Protein AF-A0A6B9VC03-F1 (afdb_monomer_lite)

Sequence (126 aa):
MKLYSSLSNADDWATRGGLVKIDWSQAPFTASFKNLKANGCVWSNGVSSCNLSSSNSSDNNNSWLSQQLDSNGQRKLKWLQKNYMIYNYCSDINRFPRASLLNARSEPPDFKFRVPQFILQFKLFV

Organism: Arachis hypogaea (NCBI:txid3818)

Radius of gyration: 19.34 Å; chains: 1; bounding box: 60×30×42 Å

pLDDT: mean 72.25, std 18.16, range [32.94, 94.75]

Foldseek 3Di:
DDWDWDWDFDLCQQPPGNPDHDDCVPDDDDDDDDDDDDDDWDDDPNDTPDDPPCPPDPPCPPVVVVDDQDPVSVVVVVVCCVPPQPDFPLPPCVVPVPSPPVVSVPDDGPRSDPDPRIDGDTDDDD

Structure (mmCIF, N/CA/C/O backbone):
data_AF-A0A6B9VC03-F1
#
_entry.id   AF-A0A6B9VC03-F1
#
loop_
_atom_site.group_PDB
_atom_site.id
_atom_site.type_symbol
_atom_site.label_atom_id
_atom_site.label_alt_id
_atom_site.label_comp_id
_atom_site.label_asym_id
_atom_site.label_entity_id
_atom_site.label_seq_id
_atom_site.pdbx_PDB_ins_code
_atom_site.Cartn_x
_atom_site.Cartn_y
_atom_site.Cartn_z
_atom_site.occupancy
_atom_site.B_iso_or_equiv
_atom_site.auth_seq_id
_atom_site.auth_comp_id
_atom_site.auth_asym_id
_atom_site.auth_atom_id
_atom_site.pdbx_PDB_model_num
ATOM 1 N N . MET A 1 1 ? 9.110 -10.111 -11.555 1.00 75.25 1 MET A N 1
ATOM 2 C CA . MET A 1 1 ? 8.102 -9.214 -10.948 1.00 75.25 1 MET A CA 1
ATOM 3 C C . MET A 1 1 ? 7.271 -8.492 -11.998 1.00 75.25 1 MET A C 1
ATOM 5 O O . MET A 1 1 ? 7.806 -8.072 -13.020 1.00 75.25 1 MET A O 1
ATOM 9 N N . LYS A 1 2 ? 5.970 -8.344 -11.738 1.00 78.12 2 LYS A N 1
ATOM 10 C CA . LYS A 1 2 ? 5.030 -7.536 -12.532 1.00 78.12 2 LYS A CA 1
ATOM 11 C C . LYS A 1 2 ? 4.229 -6.638 -11.584 1.00 78.12 2 LYS A C 1
ATOM 13 O O . LYS A 1 2 ? 3.978 -7.026 -10.444 1.00 78.12 2 LYS A O 1
ATOM 18 N N . LEU A 1 3 ? 3.847 -5.452 -12.054 1.00 80.56 3 LEU A N 1
ATOM 19 C CA . LEU A 1 3 ? 2.986 -4.528 -11.314 1.00 80.56 3 LEU A CA 1
ATOM 20 C C . LEU A 1 3 ? 1.519 -4.856 -11.606 1.00 80.56 3 LEU A C 1
ATOM 22 O O . LEU A 1 3 ? 1.127 -4.908 -12.771 1.00 80.56 3 LEU A O 1
ATOM 26 N N . TYR A 1 4 ? 0.717 -5.032 -10.558 1.00 79.88 4 TYR A N 1
ATOM 27 C CA . TYR A 1 4 ? -0.724 -5.251 -10.667 1.00 79.88 4 TYR A CA 1
ATOM 28 C C . TYR A 1 4 ? -1.492 -4.230 -9.833 1.00 79.88 4 TYR A C 1
ATOM 30 O O . TYR A 1 4 ? -1.034 -3.793 -8.776 1.00 79.88 4 TYR A O 1
ATOM 38 N N . SER A 1 5 ? -2.686 -3.885 -10.305 1.00 80.56 5 SER A N 1
ATOM 39 C CA . SER A 1 5 ? -3.652 -3.094 -9.555 1.00 80.56 5 SER A CA 1
ATOM 40 C C . SER A 1 5 ? -5.045 -3.669 -9.769 1.00 80.56 5 SER A C 1
ATOM 42 O O . SER A 1 5 ? -5.419 -3.983 -10.898 1.00 80.56 5 SER A O 1
ATOM 44 N N . SER A 1 6 ? -5.793 -3.843 -8.683 1.00 81.06 6 SER A N 1
ATOM 45 C CA . SER A 1 6 ? -7.137 -4.416 -8.706 1.00 81.06 6 SER A CA 1
ATOM 46 C C . SER A 1 6 ? -8.019 -3.756 -7.653 1.00 81.06 6 SER A C 1
ATOM 48 O O . SER A 1 6 ? -7.568 -3.520 -6.530 1.00 81.06 6 SER A O 1
ATOM 50 N N . LEU A 1 7 ? -9.284 -3.522 -8.000 1.00 83.50 7 LEU A N 1
ATOM 51 C CA . LEU A 1 7 ? -10.345 -3.190 -7.056 1.00 83.50 7 LEU A CA 1
ATOM 52 C C . LEU A 1 7 ? -11.229 -4.428 -6.891 1.00 83.50 7 LEU A C 1
ATOM 54 O O . LEU A 1 7 ? -11.857 -4.862 -7.855 1.00 83.50 7 LEU A O 1
ATOM 58 N N . SER A 1 8 ? -11.258 -4.991 -5.685 1.00 82.31 8 SER A N 1
ATOM 59 C CA . SER A 1 8 ? -11.970 -6.241 -5.399 1.00 82.31 8 SER A CA 1
ATOM 60 C C . SER A 1 8 ? -12.652 -6.187 -4.034 1.00 82.31 8 SER A C 1
ATOM 62 O O . SER A 1 8 ? -12.188 -5.482 -3.134 1.00 82.31 8 SER A O 1
ATOM 64 N N . ASN A 1 9 ? -13.728 -6.963 -3.868 1.00 82.12 9 ASN A N 1
ATOM 65 C CA . ASN A 1 9 ? -14.352 -7.171 -2.564 1.00 82.12 9 ASN A CA 1
ATOM 66 C C . ASN A 1 9 ? -13.423 -7.998 -1.651 1.00 82.12 9 ASN A C 1
ATOM 68 O O . ASN A 1 9 ? -12.825 -8.982 -2.086 1.00 82.12 9 ASN A O 1
ATOM 72 N N . ALA A 1 10 ? -13.312 -7.591 -0.388 1.00 84.19 10 ALA A N 1
ATOM 73 C CA . ALA A 1 10 ? -12.505 -8.232 0.647 1.00 84.19 10 ALA A CA 1
ATOM 74 C C . ALA A 1 10 ? -13.215 -8.198 2.017 1.00 84.19 10 ALA A C 1
ATOM 76 O O . ALA A 1 10 ? -12.591 -8.005 3.064 1.00 84.19 10 ALA A O 1
ATOM 77 N N . ASP A 1 11 ? -14.532 -8.382 1.998 1.00 84.00 11 ASP A N 1
ATOM 78 C CA . ASP A 1 11 ? -15.444 -8.344 3.143 1.00 84.00 11 ASP A CA 1
ATOM 79 C C . ASP A 1 11 ? -15.018 -9.150 4.370 1.00 84.00 11 ASP A C 1
ATOM 81 O O . ASP A 1 11 ? -15.415 -8.825 5.486 1.00 84.00 11 ASP A O 1
ATOM 85 N N . ASP A 1 12 ? -14.245 -10.218 4.205 1.00 84.38 12 ASP A N 1
ATOM 86 C CA . ASP A 1 12 ? -13.855 -11.081 5.323 1.00 84.38 12 ASP A CA 1
ATOM 87 C C . ASP A 1 12 ? -12.747 -10.482 6.193 1.00 84.38 12 ASP A C 1
ATOM 89 O O . ASP A 1 12 ? -12.509 -10.962 7.296 1.00 84.38 12 ASP A O 1
ATOM 93 N N . TRP A 1 13 ? -12.068 -9.423 5.736 1.00 82.88 13 TRP A N 1
ATOM 94 C CA . TRP A 1 13 ? -10.895 -8.894 6.445 1.00 82.88 13 TRP A CA 1
ATOM 95 C C . TRP A 1 13 ? -10.580 -7.406 6.207 1.00 82.88 13 TRP A C 1
ATOM 97 O O . TRP A 1 13 ? -9.704 -6.842 6.879 1.00 82.88 13 TRP A O 1
ATOM 107 N N . ALA A 1 14 ? -11.247 -6.741 5.260 1.00 78.31 14 ALA A N 1
ATOM 108 C CA . ALA A 1 14 ? -10.943 -5.365 4.872 1.00 78.31 14 ALA A CA 1
ATOM 109 C C . ALA A 1 14 ? -11.267 -4.346 5.962 1.00 78.31 14 ALA A C 1
ATOM 111 O O . ALA A 1 14 ? -10.374 -3.647 6.451 1.00 78.31 14 ALA A O 1
ATOM 112 N N . THR A 1 15 ? -12.534 -4.293 6.368 1.00 81.06 15 THR A N 1
ATOM 113 C CA . THR A 1 15 ? -13.054 -3.241 7.240 1.00 81.06 15 THR A CA 1
ATOM 114 C C . THR A 1 15 ? -13.311 -3.809 8.628 1.00 81.06 15 THR A C 1
ATOM 116 O O . THR A 1 15 ? -14.061 -4.769 8.789 1.00 81.06 15 THR A O 1
ATOM 119 N N . ARG A 1 16 ? -12.655 -3.238 9.649 1.00 82.38 16 ARG A N 1
ATOM 120 C CA . ARG A 1 16 ? -12.726 -3.705 11.052 1.00 82.38 16 ARG A CA 1
ATOM 121 C C . ARG A 1 16 ? -12.500 -5.221 11.202 1.00 82.38 16 ARG A C 1
ATOM 123 O O . ARG A 1 16 ? -13.196 -5.872 11.969 1.00 82.38 16 ARG A O 1
ATOM 130 N N . GLY A 1 17 ? -11.553 -5.781 10.445 1.00 82.06 17 GLY A N 1
ATOM 131 C CA . GLY A 1 17 ? -11.260 -7.218 10.478 1.00 82.06 17 GLY A CA 1
ATOM 132 C C . GLY A 1 17 ? -12.380 -8.103 9.919 1.00 82.06 17 GLY A C 1
ATOM 133 O O . GLY A 1 17 ? -12.466 -9.257 10.305 1.00 82.06 17 GLY A O 1
ATOM 134 N N . GLY A 1 18 ? -13.239 -7.558 9.051 1.00 83.88 18 GLY A N 1
ATOM 135 C CA . GLY A 1 18 ? -14.343 -8.279 8.410 1.00 83.88 18 GLY A CA 1
ATOM 136 C C . GLY A 1 18 ? -15.710 -8.103 9.075 1.00 83.88 18 GLY A C 1
ATOM 137 O O . GLY A 1 18 ? -16.702 -8.659 8.607 1.00 83.88 18 GLY A O 1
ATOM 138 N N . LEU A 1 19 ? -15.777 -7.311 10.151 1.00 85.56 19 LEU A N 1
ATOM 139 C CA . LEU A 1 19 ? -17.021 -7.024 10.877 1.00 85.56 19 LEU A CA 1
ATOM 140 C C . LEU A 1 19 ? -17.971 -6.093 10.116 1.00 85.56 19 LEU A C 1
ATOM 142 O O . LEU A 1 19 ? -19.164 -6.076 10.400 1.00 85.56 19 LEU A O 1
ATOM 146 N N . VAL A 1 20 ? -17.451 -5.287 9.190 1.00 85.88 20 VAL A N 1
ATOM 147 C CA . VAL A 1 20 ? -18.259 -4.381 8.367 1.00 85.88 20 VAL A CA 1
ATOM 148 C C . VAL A 1 20 ? -18.172 -4.854 6.926 1.00 85.88 20 VAL A C 1
ATOM 150 O O . VAL A 1 20 ? -17.086 -4.840 6.344 1.00 85.88 20 VAL A O 1
ATOM 153 N N . LYS A 1 21 ? -19.317 -5.282 6.394 1.00 86.19 21 LYS A N 1
ATOM 154 C CA . LYS A 1 21 ? -19.485 -5.759 5.022 1.00 86.19 21 LYS A CA 1
ATOM 155 C C . LYS A 1 21 ? -19.833 -4.600 4.089 1.00 86.19 21 LYS A C 1
ATOM 157 O O . LYS A 1 21 ? -20.389 -3.592 4.531 1.00 86.19 21 LYS A O 1
ATOM 162 N N . ILE A 1 22 ? -19.500 -4.767 2.819 1.00 85.44 22 ILE A N 1
ATOM 163 C CA . ILE A 1 22 ? -19.831 -3.857 1.731 1.00 85.44 22 ILE A CA 1
ATOM 164 C C . ILE A 1 22 ? -21.346 -3.664 1.617 1.00 85.44 22 ILE A C 1
ATOM 166 O O . ILE A 1 22 ? -22.134 -4.612 1.642 1.00 85.44 22 ILE A O 1
ATOM 170 N N . ASP A 1 23 ? -21.751 -2.413 1.455 1.00 89.19 23 ASP A N 1
ATOM 171 C CA . ASP A 1 23 ? -23.123 -2.060 1.122 1.00 89.19 23 ASP A CA 1
ATOM 172 C C . ASP A 1 23 ? -23.250 -1.896 -0.394 1.00 89.19 23 ASP A C 1
ATOM 174 O O . ASP A 1 23 ? -22.908 -0.855 -0.958 1.00 89.19 23 ASP A O 1
ATOM 178 N N . TRP A 1 24 ? -23.740 -2.938 -1.064 1.00 89.94 24 TRP A N 1
ATOM 179 C CA . TRP A 1 24 ? -23.891 -2.960 -2.521 1.00 89.94 24 TRP A CA 1
ATOM 180 C C . TRP A 1 24 ? -24.863 -1.908 -3.066 1.00 89.94 24 TRP A C 1
ATOM 182 O O . TRP A 1 24 ? -24.803 -1.608 -4.257 1.00 89.94 24 TRP A O 1
ATOM 192 N N . SER A 1 25 ? -25.715 -1.309 -2.226 1.00 93.75 25 SER A N 1
ATOM 193 C CA . SER A 1 25 ? -26.594 -0.214 -2.656 1.00 93.75 25 SER A CA 1
ATOM 194 C C . SER A 1 25 ? -25.825 1.059 -3.034 1.00 93.75 25 SER A C 1
ATOM 196 O O . SER A 1 25 ? -26.340 1.883 -3.784 1.00 93.75 25 SER A O 1
ATOM 198 N N . GLN A 1 26 ? -24.574 1.196 -2.577 1.00 89.31 26 GLN A N 1
ATOM 199 C CA . GLN A 1 26 ? -23.698 2.335 -2.873 1.00 89.31 26 GLN A CA 1
ATOM 200 C C . GLN A 1 26 ? -22.828 2.133 -4.122 1.00 89.31 26 GLN A C 1
ATOM 202 O O . GLN A 1 26 ? -21.939 2.939 -4.403 1.00 89.31 26 GLN A O 1
ATOM 207 N N . ALA A 1 27 ? -23.057 1.058 -4.876 1.00 90.25 27 ALA A N 1
ATOM 208 C CA . ALA A 1 27 ? -22.395 0.849 -6.153 1.00 90.25 27 ALA A CA 1
ATOM 209 C C . ALA A 1 27 ? -22.795 1.943 -7.175 1.00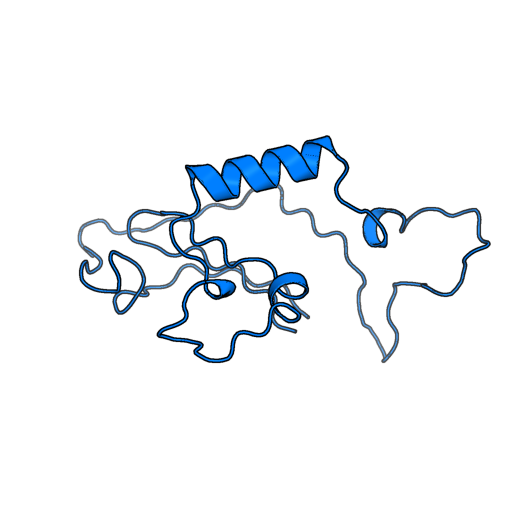 90.25 27 ALA A C 1
ATOM 211 O O . ALA A 1 27 ? -23.927 2.430 -7.143 1.00 90.25 27 ALA A O 1
ATOM 212 N N . PRO A 1 28 ? -21.908 2.308 -8.125 1.00 92.25 28 PRO A N 1
ATOM 213 C CA . PRO A 1 28 ? -20.618 1.687 -8.430 1.00 92.25 28 PRO A CA 1
ATOM 214 C C . PRO A 1 28 ? -19.439 2.234 -7.614 1.00 92.25 28 PRO A C 1
ATOM 216 O O . PRO A 1 28 ? -19.279 3.435 -7.406 1.00 92.25 28 PRO A O 1
ATOM 219 N N . PHE A 1 29 ? -18.524 1.337 -7.254 1.00 86.94 29 PHE A N 1
ATOM 220 C CA . PHE A 1 29 ? -17.283 1.685 -6.567 1.00 86.94 29 PHE A CA 1
ATOM 221 C C . PHE A 1 29 ? -16.180 1.952 -7.584 1.00 86.94 29 PHE A C 1
ATOM 223 O O . PHE A 1 29 ? -15.804 1.066 -8.349 1.00 86.94 29 PHE A O 1
ATOM 230 N N . THR A 1 30 ? -15.668 3.182 -7.609 1.00 87.50 30 THR A N 1
ATOM 231 C CA . THR A 1 30 ? -14.729 3.632 -8.645 1.00 87.50 30 THR A CA 1
ATOM 232 C C . THR A 1 30 ? -13.388 4.017 -8.035 1.00 87.50 30 THR A C 1
ATOM 234 O O . THR A 1 30 ? -13.324 4.842 -7.125 1.00 87.50 30 THR A O 1
ATOM 237 N N . ALA A 1 31 ? -12.306 3.450 -8.572 1.00 86.56 31 ALA A N 1
ATOM 238 C CA . ALA A 1 31 ? -10.935 3.839 -8.267 1.00 86.56 31 ALA A CA 1
ATOM 239 C C . ALA A 1 31 ? -10.268 4.390 -9.532 1.00 86.56 31 ALA A C 1
ATOM 241 O O . ALA A 1 31 ? -10.336 3.775 -10.595 1.00 86.56 31 ALA A O 1
ATOM 242 N N . SER A 1 32 ? -9.609 5.540 -9.407 1.00 86.81 32 SER A N 1
ATOM 243 C CA . SER A 1 32 ? -8.977 6.236 -10.529 1.00 86.81 32 SER A CA 1
ATOM 244 C C . SER A 1 32 ? -7.482 6.381 -10.283 1.00 86.81 32 SER A C 1
ATOM 246 O O . SER A 1 32 ? -7.066 6.866 -9.232 1.00 86.81 32 SER A 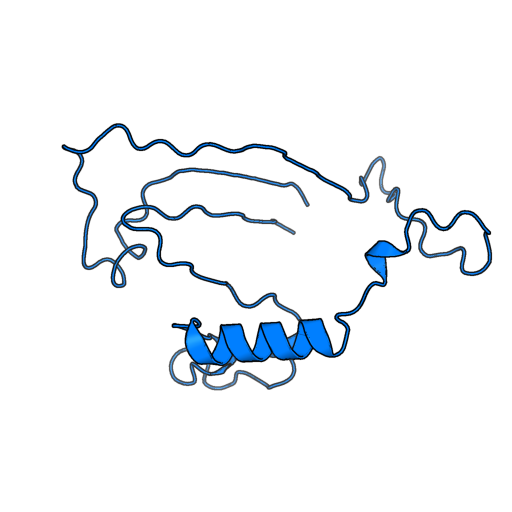O 1
ATOM 248 N N . PHE A 1 33 ? -6.675 6.019 -11.279 1.00 86.00 33 PHE A N 1
ATOM 249 C CA . PHE A 1 33 ? -5.224 6.198 -11.258 1.00 86.00 33 PHE A CA 1
ATOM 250 C C . PHE A 1 33 ? -4.836 7.338 -12.195 1.00 86.00 33 PHE A C 1
ATOM 252 O O . PHE A 1 33 ? -5.400 7.490 -13.278 1.00 86.00 33 PHE A O 1
ATOM 259 N N . LYS A 1 34 ? -3.856 8.144 -11.792 1.00 89.00 34 LYS A N 1
ATOM 260 C CA . LYS A 1 34 ? -3.270 9.198 -12.626 1.00 89.00 34 LYS A CA 1
ATOM 261 C C . LYS A 1 34 ? -1.757 9.182 -12.470 1.00 89.00 34 LYS A C 1
ATOM 263 O O . LYS A 1 34 ? -1.254 8.807 -11.416 1.00 89.00 34 LYS A O 1
ATOM 268 N N . ASN A 1 35 ? -1.049 9.631 -13.507 1.00 89.75 35 ASN A N 1
ATOM 269 C CA . ASN A 1 35 ? 0.403 9.834 -13.489 1.00 89.75 35 ASN A CA 1
ATOM 270 C C . ASN A 1 35 ? 1.208 8.579 -13.100 1.00 89.75 35 ASN A C 1
ATOM 272 O O . ASN A 1 35 ? 2.138 8.664 -12.299 1.00 89.75 35 ASN A O 1
ATOM 276 N N . LEU A 1 36 ? 0.860 7.417 -13.663 1.00 82.88 36 LEU A N 1
ATOM 277 C CA . LEU A 1 36 ? 1.611 6.181 -13.440 1.00 82.88 36 LEU A CA 1
ATOM 278 C C . LEU A 1 36 ? 3.034 6.332 -13.997 1.00 82.88 36 LEU A C 1
ATOM 280 O O . LEU A 1 36 ? 3.229 6.439 -15.206 1.00 82.88 36 LEU A O 1
ATOM 284 N N . LYS A 1 37 ? 4.024 6.352 -13.101 1.00 83.50 37 LYS A N 1
ATOM 285 C CA . LYS A 1 37 ? 5.452 6.376 -13.434 1.00 83.50 37 LYS A CA 1
ATOM 286 C C . LYS A 1 37 ? 6.087 5.081 -12.952 1.00 83.50 37 LYS A C 1
ATOM 288 O O . LYS A 1 37 ? 6.069 4.804 -11.756 1.00 83.50 37 LYS A O 1
ATOM 293 N N . ALA A 1 38 ? 6.647 4.309 -13.875 1.00 80.50 38 ALA A N 1
ATOM 294 C CA . ALA A 1 38 ? 7.338 3.065 -13.570 1.00 80.50 38 ALA A CA 1
ATOM 295 C C . ALA A 1 38 ? 8.789 3.165 -14.047 1.00 80.50 38 ALA A C 1
ATOM 297 O O . ALA A 1 38 ? 9.065 3.035 -15.236 1.00 80.50 38 ALA A O 1
ATOM 298 N N . ASN A 1 39 ? 9.701 3.394 -13.103 1.00 77.81 39 ASN A N 1
ATOM 299 C CA . ASN A 1 39 ? 11.135 3.256 -13.322 1.00 77.81 39 ASN A CA 1
ATOM 300 C C . ASN A 1 39 ? 11.557 1.919 -12.721 1.00 77.81 39 ASN A C 1
ATOM 302 O O . ASN A 1 39 ? 11.344 1.674 -11.535 1.00 77.81 39 ASN A O 1
ATOM 306 N N . GLY A 1 40 ? 12.104 1.036 -13.544 1.00 79.06 40 GLY A N 1
ATOM 307 C CA . GLY A 1 40 ? 12.467 -0.302 -13.115 1.00 79.06 40 GLY A CA 1
ATOM 308 C C . GLY A 1 40 ? 13.291 -1.017 -14.167 1.00 79.06 40 GLY A C 1
ATOM 309 O O . GLY A 1 40 ? 13.346 -0.603 -15.324 1.00 79.06 40 GLY A O 1
ATOM 310 N N . CYS A 1 41 ? 13.933 -2.099 -13.748 1.00 80.19 41 CYS A N 1
ATOM 311 C CA . CYS A 1 41 ? 14.713 -2.928 -14.647 1.00 80.19 41 CYS A CA 1
ATOM 312 C C . CYS A 1 41 ? 13.862 -4.047 -15.217 1.00 80.19 41 CYS A C 1
ATOM 314 O O . CYS A 1 41 ? 13.232 -4.813 -14.487 1.00 80.19 41 CYS A O 1
ATOM 316 N N . VAL A 1 42 ? 13.852 -4.127 -16.541 1.00 83.25 42 VAL A N 1
ATOM 317 C CA . VAL A 1 42 ? 13.124 -5.153 -17.271 1.00 83.25 42 VAL A CA 1
ATOM 318 C C . VAL A 1 42 ? 14.004 -6.391 -17.337 1.00 83.25 42 VAL A C 1
ATOM 320 O O . VAL A 1 42 ? 15.192 -6.314 -17.650 1.00 83.25 42 VAL A O 1
ATOM 323 N N . TRP A 1 43 ? 13.414 -7.538 -17.026 1.00 82.69 43 TRP A N 1
ATOM 324 C CA . TRP A 1 43 ? 14.054 -8.832 -17.205 1.00 82.69 43 TRP A CA 1
ATOM 325 C C . TRP A 1 43 ? 13.607 -9.425 -18.537 1.00 82.69 43 TRP A C 1
ATOM 327 O O . TRP A 1 43 ? 12.410 -9.629 -18.746 1.00 82.69 43 TRP A O 1
ATOM 337 N N . SER A 1 44 ? 14.550 -9.696 -19.435 1.00 83.69 44 SER A N 1
ATOM 338 C CA . SER A 1 44 ? 14.281 -10.273 -20.753 1.00 83.69 44 SER A CA 1
ATOM 339 C C . SER A 1 44 ? 15.393 -11.245 -21.132 1.00 83.69 44 SER A C 1
ATOM 341 O O . SER A 1 44 ? 16.557 -10.994 -20.837 1.00 83.69 44 SER A O 1
ATOM 343 N N . ASN A 1 45 ? 15.044 -12.369 -21.764 1.00 84.38 45 ASN A N 1
ATOM 344 C CA . ASN A 1 45 ? 16.003 -13.380 -22.233 1.00 84.38 45 ASN A CA 1
ATOM 345 C C . ASN A 1 45 ? 17.023 -13.834 -21.165 1.00 84.38 45 ASN A C 1
ATOM 347 O O . ASN A 1 45 ? 18.189 -14.061 -21.467 1.00 84.38 45 ASN A O 1
ATOM 351 N N . GLY A 1 46 ? 16.593 -13.944 -19.903 1.00 82.00 46 GLY A N 1
ATOM 352 C CA . GLY A 1 46 ? 17.460 -14.375 -18.799 1.00 82.00 46 GLY A CA 1
ATOM 353 C C . GLY A 1 46 ? 18.420 -13.306 -18.263 1.00 82.00 46 GLY A C 1
ATOM 354 O O . GLY A 1 46 ? 19.210 -13.618 -17.378 1.00 82.00 46 GLY A O 1
ATOM 355 N N . VAL A 1 47 ? 18.348 -12.064 -18.753 1.00 79.94 47 VAL A N 1
ATOM 356 C CA . VAL A 1 47 ? 19.241 -10.967 -18.357 1.00 79.94 47 VAL A CA 1
ATOM 357 C C . VAL A 1 47 ? 18.421 -9.765 -17.880 1.00 79.94 47 VAL A C 1
ATOM 359 O O . VAL A 1 47 ? 17.353 -9.457 -18.416 1.00 79.94 47 VAL A O 1
ATOM 362 N N . SER A 1 48 ? 18.911 -9.071 -16.851 1.00 82.00 48 SER A N 1
ATOM 363 C CA . SER A 1 48 ? 18.300 -7.829 -16.371 1.00 82.00 48 SER A CA 1
ATOM 364 C C . SER A 1 48 ? 18.857 -6.619 -17.111 1.00 82.00 48 SER A C 1
ATOM 366 O O . SER A 1 48 ? 20.065 -6.532 -17.319 1.00 82.00 48 SER A O 1
ATOM 368 N N . SER A 1 49 ? 18.011 -5.636 -17.419 1.00 79.19 49 SER A N 1
ATOM 369 C CA . SER A 1 49 ? 18.467 -4.338 -17.940 1.00 79.19 49 SER A CA 1
ATOM 370 C C . SER A 1 49 ? 19.208 -3.488 -16.895 1.00 79.19 49 SER A C 1
ATOM 372 O O . SER A 1 49 ? 19.796 -2.464 -17.234 1.00 79.19 49 SER A O 1
ATOM 374 N N . CYS A 1 50 ? 19.164 -3.887 -15.620 1.00 76.12 50 CYS A N 1
ATOM 375 C CA . CYS A 1 50 ? 19.963 -3.306 -14.547 1.00 76.12 50 CYS A CA 1
ATOM 376 C C . CYS A 1 50 ? 21.414 -3.767 -14.694 1.00 76.12 50 CYS A C 1
ATOM 378 O O . CYS A 1 50 ? 21.707 -4.946 -14.511 1.00 76.12 50 CYS A O 1
ATOM 380 N N . ASN A 1 51 ? 22.336 -2.845 -14.959 1.00 67.69 51 ASN A N 1
ATOM 381 C CA . ASN A 1 51 ? 23.761 -3.143 -14.883 1.00 67.69 51 ASN A CA 1
ATOM 382 C C . ASN A 1 51 ? 24.278 -2.725 -13.498 1.00 67.69 51 ASN A C 1
ATOM 384 O O . ASN A 1 51 ? 24.410 -1.536 -13.220 1.00 67.69 51 ASN A O 1
ATOM 388 N N . LEU A 1 52 ? 24.500 -3.694 -12.606 1.00 60.38 52 LEU A N 1
ATOM 389 C CA . LEU A 1 52 ? 25.078 -3.461 -11.272 1.00 60.38 52 LEU A CA 1
ATOM 390 C C . LEU A 1 52 ? 26.619 -3.478 -11.290 1.00 60.38 52 LEU A C 1
ATOM 392 O O . LEU A 1 52 ? 27.242 -3.177 -10.276 1.00 60.38 52 LEU A O 1
ATOM 396 N N . SER A 1 53 ? 27.236 -3.841 -12.421 1.00 51.75 53 SER A N 1
ATOM 397 C CA . SER A 1 53 ? 28.665 -4.166 -12.514 1.00 51.75 53 SER A CA 1
ATOM 398 C C . SER A 1 53 ? 29.580 -3.005 -12.923 1.00 51.75 53 SER A C 1
ATOM 400 O O . SER A 1 53 ? 30.792 -3.195 -12.954 1.00 51.75 53 SER A O 1
ATOM 402 N N . SER A 1 54 ? 29.065 -1.809 -13.223 1.00 46.66 54 SER A N 1
ATOM 403 C CA . SER A 1 54 ? 29.897 -0.667 -13.623 1.00 46.66 54 SER A CA 1
ATOM 404 C C . SER A 1 54 ? 29.966 0.412 -12.543 1.00 46.66 54 SER A C 1
ATOM 406 O O . SER A 1 54 ? 29.474 1.524 -12.699 1.00 46.66 54 SER A O 1
ATOM 408 N N . SER A 1 55 ? 30.702 0.124 -11.470 1.00 47.16 55 SER A N 1
ATOM 409 C CA . SER A 1 55 ? 31.133 1.129 -10.483 1.00 47.16 55 SER A CA 1
ATOM 410 C C . SER A 1 55 ? 32.009 2.255 -11.074 1.00 47.16 55 SER A C 1
ATOM 412 O O . SER A 1 55 ? 32.432 3.126 -10.327 1.00 47.16 55 SER A O 1
ATOM 414 N N . ASN A 1 56 ? 32.297 2.240 -12.386 1.00 46.72 56 ASN A N 1
ATOM 415 C CA . ASN A 1 56 ? 33.228 3.143 -13.076 1.00 46.72 56 ASN A CA 1
ATOM 416 C C . ASN A 1 56 ? 32.749 3.645 -14.458 1.00 46.72 56 ASN A C 1
ATOM 418 O O . ASN A 1 56 ? 33.571 4.048 -1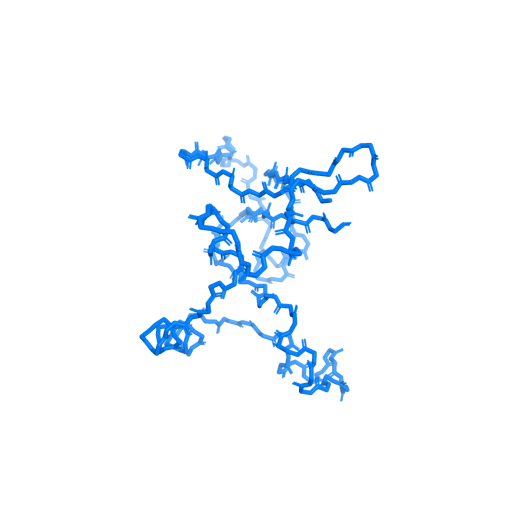5.276 1.00 46.72 56 ASN A O 1
ATOM 422 N N . SER A 1 57 ? 31.447 3.652 -14.759 1.00 42.53 57 SER A N 1
ATOM 423 C CA . SER A 1 57 ? 30.942 4.320 -15.971 1.00 42.53 57 SER A CA 1
ATOM 424 C C . SER A 1 57 ? 30.182 5.584 -15.593 1.00 42.53 57 SER A C 1
ATOM 426 O O . SER A 1 57 ? 29.180 5.512 -14.890 1.00 42.53 57 SER A O 1
ATOM 428 N N . SER A 1 58 ? 30.634 6.723 -16.104 1.00 46.28 58 SER A N 1
ATOM 429 C CA . SER A 1 58 ? 30.081 8.080 -15.982 1.00 46.28 58 SER A CA 1
ATOM 430 C C . SER A 1 58 ? 28.616 8.267 -16.428 1.00 46.28 58 SER A C 1
ATOM 432 O O . SER A 1 58 ? 28.125 9.393 -16.434 1.00 46.28 58 SER A O 1
ATOM 434 N N . ASP A 1 59 ? 27.894 7.188 -16.730 1.00 47.94 59 ASP A N 1
ATOM 435 C CA . ASP A 1 59 ? 26.483 7.173 -17.120 1.00 47.94 59 ASP A CA 1
ATOM 436 C C . ASP A 1 59 ? 25.599 6.801 -15.915 1.00 47.94 59 ASP A C 1
ATOM 438 O O . ASP A 1 59 ? 25.075 5.694 -15.779 1.00 47.94 59 ASP A O 1
ATOM 442 N N . ASN A 1 60 ? 25.452 7.762 -14.998 1.00 51.38 60 ASN A N 1
ATOM 443 C CA . ASN A 1 60 ? 24.722 7.684 -13.722 1.00 51.38 60 ASN A CA 1
ATOM 444 C C . ASN A 1 60 ? 23.180 7.556 -13.856 1.00 51.38 60 ASN A C 1
ATOM 446 O O . ASN A 1 60 ? 22.436 8.194 -13.111 1.00 51.38 60 ASN A O 1
ATOM 450 N N . ASN A 1 61 ? 22.649 6.736 -14.765 1.00 57.03 61 ASN A N 1
ATOM 451 C CA . ASN A 1 61 ? 21.191 6.620 -14.963 1.00 57.03 61 ASN A CA 1
ATOM 452 C C . ASN A 1 61 ? 20.468 5.772 -13.894 1.00 57.03 61 ASN A C 1
ATOM 454 O O . ASN A 1 61 ? 19.241 5.795 -13.807 1.00 57.03 61 ASN A O 1
ATOM 458 N N . ASN A 1 62 ? 21.212 5.065 -13.037 1.00 65.50 62 ASN A N 1
ATOM 459 C CA . ASN A 1 62 ? 20.670 4.102 -12.071 1.00 65.50 62 ASN A CA 1
ATOM 460 C C . ASN A 1 62 ? 20.905 4.479 -10.597 1.00 65.50 62 ASN A C 1
ATOM 462 O O . ASN A 1 62 ? 20.691 3.651 -9.715 1.00 65.50 62 ASN A O 1
ATOM 466 N N . SER A 1 63 ? 21.304 5.724 -10.307 1.00 68.94 63 SER A N 1
ATOM 467 C CA . SER A 1 63 ? 21.581 6.197 -8.935 1.00 68.94 63 SER A CA 1
ATOM 468 C C . SER A 1 63 ? 20.406 6.000 -7.968 1.00 68.94 63 SER A C 1
ATOM 470 O O . SER A 1 63 ? 20.611 5.842 -6.766 1.00 68.94 63 SER A O 1
ATOM 472 N N . TRP A 1 64 ? 19.179 5.949 -8.493 1.00 76.94 64 TRP A N 1
ATOM 473 C CA . TRP A 1 64 ? 17.960 5.673 -7.740 1.00 76.94 64 TRP A CA 1
ATOM 474 C C . TRP A 1 64 ? 17.917 4.276 -7.099 1.00 76.94 64 TRP A C 1
ATOM 476 O O . TRP A 1 64 ? 17.280 4.118 -6.062 1.00 76.94 64 TRP A O 1
ATOM 486 N N . LEU A 1 65 ? 18.617 3.278 -7.655 1.00 73.69 65 LEU A N 1
ATOM 487 C CA . LEU A 1 65 ? 18.654 1.910 -7.111 1.00 73.69 65 LEU A CA 1
ATOM 488 C C . LEU A 1 65 ? 19.405 1.823 -5.780 1.00 73.69 65 LEU A C 1
ATOM 490 O O . LEU A 1 65 ? 19.086 0.984 -4.944 1.00 73.69 65 LEU A O 1
ATOM 494 N N . SER A 1 66 ? 20.405 2.683 -5.588 1.00 76.00 66 SER A N 1
ATOM 495 C CA . SER A 1 66 ? 21.227 2.736 -4.376 1.00 76.00 66 SER A CA 1
ATOM 496 C C . SER A 1 66 ? 20.813 3.860 -3.424 1.00 76.00 66 SER A C 1
ATOM 498 O O . SER A 1 66 ? 21.537 4.157 -2.474 1.00 76.00 66 SER A O 1
ATOM 500 N N . GLN A 1 67 ? 19.679 4.524 -3.674 1.00 79.44 67 GLN A N 1
ATOM 501 C CA . GLN A 1 67 ? 19.203 5.595 -2.805 1.00 79.44 67 GLN A CA 1
ATOM 502 C C . GLN A 1 67 ? 18.811 5.054 -1.431 1.00 79.44 67 GLN A C 1
ATOM 504 O O . GLN A 1 67 ? 18.116 4.049 -1.294 1.00 79.44 67 GLN A O 1
ATOM 509 N N . GLN A 1 68 ? 19.232 5.778 -0.401 1.00 83.75 68 GLN A N 1
ATOM 510 C CA . GLN A 1 68 ? 18.813 5.555 0.975 1.00 83.75 68 GLN A CA 1
ATOM 511 C C . GLN A 1 68 ? 18.031 6.766 1.473 1.00 83.75 68 GLN A C 1
ATOM 513 O O . GLN A 1 68 ? 18.217 7.886 0.997 1.00 83.75 68 GLN A O 1
ATOM 518 N N . LEU A 1 69 ? 17.154 6.539 2.452 1.00 86.50 69 LEU A N 1
ATOM 519 C CA . LEU A 1 69 ? 16.451 7.627 3.122 1.00 86.50 69 LEU A CA 1
ATOM 520 C C . LEU A 1 69 ? 17.453 8.511 3.867 1.00 86.50 69 LEU A C 1
ATOM 522 O O . LEU A 1 69 ? 18.190 8.034 4.735 1.00 86.50 69 LEU A O 1
ATOM 526 N N . ASP A 1 70 ? 17.413 9.805 3.567 1.00 90.19 70 ASP A N 1
ATOM 527 C CA . ASP A 1 70 ? 18.136 10.836 4.298 1.00 90.19 70 ASP A CA 1
ATOM 528 C C . ASP A 1 70 ? 17.595 10.992 5.734 1.00 90.19 70 ASP A C 1
ATOM 530 O O . ASP A 1 70 ? 16.550 10.453 6.115 1.00 90.19 70 ASP A O 1
ATOM 534 N N . SER A 1 71 ? 18.308 11.748 6.570 1.00 93.88 71 SER A N 1
ATOM 535 C CA . SER A 1 71 ? 17.946 11.931 7.985 1.00 93.88 71 SER A CA 1
ATOM 536 C C . SER A 1 71 ? 16.543 12.528 8.169 1.00 93.88 71 SER A C 1
ATOM 538 O O . SER A 1 71 ? 15.822 12.176 9.110 1.00 93.88 71 SER A O 1
ATOM 540 N N . ASN A 1 72 ? 16.118 13.396 7.248 1.00 94.75 72 ASN A N 1
ATOM 541 C CA . ASN A 1 72 ? 14.787 13.985 7.251 1.00 94.75 72 ASN A CA 1
ATOM 542 C C . ASN A 1 72 ? 13.707 12.967 6.853 1.00 94.75 72 ASN A C 1
ATOM 544 O O . ASN A 1 72 ? 12.685 12.862 7.534 1.00 94.75 72 ASN A O 1
ATOM 548 N N . GLY A 1 73 ? 13.940 12.179 5.800 1.00 91.69 73 GLY A N 1
ATOM 549 C CA . GLY A 1 73 ? 13.068 11.085 5.378 1.00 91.69 73 GLY A CA 1
ATOM 550 C C . GLY A 1 73 ? 12.874 10.051 6.483 1.00 91.69 73 GLY A C 1
ATOM 551 O O . GLY A 1 73 ? 11.742 9.676 6.790 1.00 91.69 73 GLY A O 1
ATOM 552 N N . GLN A 1 74 ? 13.950 9.680 7.180 1.00 91.88 74 GLN A N 1
ATOM 553 C CA . GLN A 1 74 ? 13.876 8.791 8.342 1.00 91.88 74 GLN A CA 1
ATOM 554 C C . GLN A 1 74 ? 13.041 9.387 9.484 1.00 91.88 74 GLN A C 1
ATOM 556 O O . GLN A 1 74 ? 12.251 8.678 10.110 1.00 91.88 74 GLN A O 1
ATOM 561 N N . ARG A 1 75 ? 13.174 10.690 9.764 1.00 94.06 75 ARG A N 1
ATOM 562 C CA . ARG A 1 75 ? 12.372 11.368 10.795 1.00 94.06 75 ARG A CA 1
ATOM 563 C C . ARG A 1 75 ? 10.888 11.396 10.429 1.00 94.06 75 ARG A C 1
ATOM 565 O O . ARG A 1 75 ? 10.053 11.113 11.287 1.00 94.06 75 ARG A O 1
ATOM 572 N N . LYS A 1 76 ? 10.559 11.683 9.166 1.00 92.50 76 LYS A N 1
ATOM 573 C CA . LYS A 1 76 ? 9.179 11.653 8.658 1.00 92.50 76 LYS A CA 1
ATOM 574 C C . LYS A 1 76 ? 8.579 10.255 8.745 1.00 92.50 76 LYS A C 1
ATOM 576 O O . LYS A 1 76 ? 7.462 10.116 9.233 1.00 92.50 76 LYS A O 1
ATOM 581 N N . LEU A 1 77 ? 9.332 9.226 8.350 1.00 89.69 77 LEU A N 1
ATOM 582 C CA . LEU A 1 77 ? 8.891 7.837 8.460 1.00 89.69 77 LEU A CA 1
ATOM 583 C C . LEU A 1 77 ? 8.583 7.466 9.917 1.00 89.69 77 LEU A C 1
ATOM 585 O O . LEU A 1 77 ? 7.505 6.949 10.191 1.00 89.69 77 LEU A O 1
ATOM 589 N N . LYS A 1 78 ? 9.469 7.815 10.861 1.00 90.25 78 LYS A N 1
ATOM 590 C CA . LYS A 1 78 ? 9.232 7.600 12.300 1.00 90.25 78 LYS A CA 1
ATOM 591 C C . LYS A 1 78 ? 7.991 8.335 12.804 1.00 90.25 78 LYS A C 1
ATOM 593 O O . LYS A 1 78 ? 7.239 7.790 13.605 1.00 90.25 78 LYS A O 1
ATOM 598 N N . TRP A 1 79 ? 7.759 9.563 12.345 1.00 92.50 79 TRP A N 1
ATOM 599 C CA . TRP A 1 79 ? 6.569 10.323 12.720 1.00 92.50 79 TRP A CA 1
ATOM 600 C C . TRP A 1 79 ? 5.287 9.691 12.157 1.00 92.50 79 TRP A C 1
ATOM 602 O O . TRP A 1 79 ? 4.316 9.549 12.895 1.00 92.50 79 TRP A O 1
ATOM 612 N N . LEU A 1 80 ? 5.287 9.235 10.901 1.00 90.62 80 LEU A N 1
ATOM 613 C CA . LEU A 1 80 ? 4.151 8.516 10.311 1.00 90.62 80 LEU A CA 1
ATOM 614 C C . LEU A 1 80 ? 3.872 7.205 11.047 1.00 90.62 80 LEU A C 1
ATOM 616 O O . LEU A 1 80 ? 2.727 6.928 11.397 1.00 90.62 80 LEU A O 1
ATOM 620 N N . GLN A 1 81 ? 4.924 6.441 11.346 1.00 86.81 81 GLN A N 1
ATOM 621 C CA . GLN A 1 81 ? 4.822 5.217 12.135 1.00 86.81 81 GLN A CA 1
ATOM 622 C C . GLN A 1 81 ? 4.256 5.491 13.532 1.00 86.81 81 GLN A C 1
ATOM 624 O O . GLN A 1 81 ? 3.419 4.736 14.007 1.00 86.81 81 GLN A O 1
ATOM 629 N N . LYS A 1 82 ? 4.655 6.589 14.184 1.00 86.38 82 LYS A N 1
ATOM 630 C CA . LYS A 1 82 ? 4.161 6.937 15.522 1.00 86.38 82 LYS A CA 1
ATOM 631 C C . LYS A 1 82 ? 2.701 7.406 15.531 1.00 86.38 82 LYS A C 1
ATOM 633 O O . LYS A 1 82 ? 1.997 7.119 16.491 1.00 86.38 82 LYS A O 1
ATOM 638 N N . ASN A 1 83 ? 2.263 8.153 14.515 1.00 86.19 83 ASN A N 1
ATOM 639 C CA . ASN A 1 83 ? 0.966 8.842 14.549 1.00 86.19 83 ASN A CA 1
ATOM 640 C C . ASN A 1 83 ? -0.142 8.149 13.740 1.00 86.19 83 ASN A C 1
ATOM 642 O O . ASN A 1 83 ? -1.313 8.329 14.060 1.00 86.19 83 ASN A O 1
ATOM 646 N N . TYR A 1 84 ? 0.197 7.376 12.702 1.00 85.19 84 TYR A N 1
ATOM 647 C CA . TYR A 1 84 ? -0.788 6.825 11.757 1.00 85.19 84 TYR A CA 1
ATOM 648 C C . TYR A 1 84 ? -0.715 5.307 11.575 1.00 85.19 84 TYR A C 1
ATOM 650 O O . TYR A 1 84 ? -1.618 4.728 10.970 1.00 85.19 84 TYR A O 1
ATOM 658 N N . MET A 1 85 ? 0.327 4.636 12.073 1.00 81.44 85 MET A N 1
ATOM 659 C CA . MET A 1 85 ? 0.418 3.179 11.981 1.00 81.44 85 MET A CA 1
ATOM 660 C C . MET A 1 85 ? -0.529 2.533 12.990 1.00 81.44 85 MET A C 1
ATOM 662 O O . MET A 1 85 ? -0.365 2.672 14.197 1.00 81.44 85 MET A O 1
ATOM 666 N N . ILE A 1 86 ? -1.521 1.808 12.478 1.00 83.56 86 ILE A N 1
ATOM 667 C CA . ILE A 1 86 ? -2.542 1.130 13.291 1.00 83.56 86 ILE A CA 1
ATOM 668 C C . ILE A 1 86 ? -2.249 -0.357 13.521 1.00 83.56 86 ILE A C 1
ATOM 670 O O . ILE A 1 86 ? -2.893 -0.987 14.353 1.00 83.56 86 ILE A O 1
ATOM 674 N N . TYR A 1 87 ? -1.309 -0.931 12.768 1.00 81.69 87 TYR A N 1
ATOM 675 C CA . TYR A 1 87 ? -0.903 -2.327 12.877 1.00 81.69 87 TYR A CA 1
ATOM 676 C C . TYR A 1 87 ? 0.549 -2.478 12.427 1.00 81.69 87 TYR A C 1
ATOM 678 O O . TYR A 1 87 ? 0.961 -1.856 11.449 1.00 81.69 87 TYR A O 1
ATOM 686 N N . ASN A 1 88 ? 1.308 -3.313 13.133 1.00 82.56 88 ASN A N 1
ATOM 687 C CA . ASN A 1 88 ? 2.668 -3.685 12.770 1.00 82.56 88 ASN A CA 1
ATOM 688 C C . ASN A 1 88 ? 2.892 -5.162 13.104 1.00 82.56 88 ASN A C 1
ATOM 690 O O . ASN A 1 88 ? 2.884 -5.547 14.275 1.00 82.56 88 ASN A O 1
ATOM 694 N N . TYR A 1 89 ? 3.126 -5.969 12.070 1.00 79.62 89 TYR A N 1
ATOM 695 C CA . TYR A 1 89 ? 3.348 -7.407 12.203 1.00 79.62 89 TYR A CA 1
ATOM 696 C C . TYR A 1 89 ? 4.605 -7.741 13.022 1.00 79.62 89 TYR A C 1
ATOM 698 O O . TYR A 1 89 ? 4.623 -8.747 13.722 1.00 79.62 89 TYR A O 1
ATOM 706 N N . CYS A 1 90 ? 5.633 -6.883 13.000 1.00 80.44 90 CYS A N 1
ATOM 707 C CA . CYS A 1 90 ? 6.878 -7.108 13.742 1.00 80.44 90 CYS A CA 1
ATOM 708 C C . CYS A 1 90 ? 6.687 -7.054 15.261 1.00 80.44 90 CYS A C 1
ATOM 710 O O . CYS A 1 90 ? 7.441 -7.677 15.999 1.00 80.44 90 CYS A O 1
ATOM 712 N N . SER A 1 91 ? 5.702 -6.284 15.728 1.00 83.19 91 SER A N 1
ATOM 713 C CA . SER A 1 91 ? 5.357 -6.162 17.150 1.00 83.19 91 SER A CA 1
ATOM 714 C C . SER A 1 91 ? 4.205 -7.080 17.571 1.00 83.19 91 SER A C 1
ATOM 716 O O . SER A 1 91 ? 3.839 -7.098 18.743 1.00 83.19 91 SER A O 1
ATOM 718 N N . ASP A 1 92 ? 3.614 -7.823 16.634 1.00 84.25 92 ASP A N 1
ATOM 719 C CA . ASP A 1 92 ? 2.505 -8.740 16.892 1.00 84.25 92 ASP A CA 1
ATOM 720 C C . ASP A 1 92 ? 3.037 -10.086 17.405 1.00 84.25 92 ASP A C 1
ATOM 722 O O . ASP A 1 92 ? 3.133 -11.074 16.675 1.00 84.25 92 ASP A O 1
ATOM 726 N N . ILE A 1 93 ? 3.409 -10.111 18.686 1.00 83.31 93 ILE A N 1
ATOM 727 C CA . ILE A 1 93 ? 3.955 -11.298 19.364 1.00 83.31 93 ILE A CA 1
ATOM 728 C C . ILE A 1 93 ? 2.959 -12.462 19.440 1.00 83.31 93 ILE A C 1
ATOM 730 O O . ILE A 1 93 ? 3.373 -13.614 19.534 1.00 83.31 93 ILE A O 1
ATOM 734 N N . ASN A 1 94 ? 1.656 -12.175 19.379 1.00 84.38 94 ASN A N 1
ATOM 735 C CA . ASN A 1 94 ? 0.617 -13.201 19.424 1.00 84.38 94 ASN A CA 1
ATOM 736 C C . ASN A 1 94 ? 0.585 -13.986 18.116 1.00 84.38 94 ASN A C 1
ATOM 738 O O . ASN A 1 94 ? 0.480 -15.211 18.121 1.00 84.38 94 ASN A O 1
ATOM 742 N N . ARG A 1 95 ? 0.698 -13.280 16.987 1.00 80.75 95 ARG A N 1
ATOM 743 C CA . ARG A 1 95 ? 0.745 -13.906 15.666 1.00 80.75 95 ARG A CA 1
ATOM 744 C C . ARG A 1 95 ? 2.127 -14.459 15.334 1.00 80.75 95 ARG A C 1
ATOM 746 O O . ARG A 1 95 ? 2.226 -15.508 14.701 1.00 80.75 95 ARG A O 1
ATOM 753 N N . PHE A 1 96 ? 3.182 -13.771 15.765 1.00 80.81 96 PHE A N 1
ATOM 754 C CA . PHE A 1 96 ? 4.568 -14.138 15.494 1.00 80.81 96 PHE A CA 1
ATOM 755 C C . PHE A 1 96 ? 5.402 -14.181 16.787 1.00 80.81 96 PHE A C 1
ATOM 757 O O . PHE A 1 96 ? 6.207 -13.283 17.041 1.00 80.81 96 PHE A O 1
ATOM 764 N N . PRO A 1 97 ? 5.304 -15.270 17.576 1.00 73.69 97 PRO A N 1
ATOM 765 C CA . PRO A 1 97 ? 6.018 -15.409 18.853 1.00 73.69 97 PRO A CA 1
ATOM 766 C C . PRO A 1 97 ? 7.549 -15.384 18.730 1.00 73.69 97 PRO A C 1
ATOM 768 O O . PRO A 1 97 ? 8.256 -15.177 19.710 1.00 73.69 97 PRO A O 1
ATOM 771 N N . ARG A 1 98 ? 8.073 -15.621 17.519 1.00 69.25 98 ARG A N 1
ATOM 772 C CA . ARG A 1 98 ? 9.506 -15.620 17.188 1.00 69.25 98 ARG A CA 1
ATOM 773 C C . ARG A 1 98 ? 9.850 -14.599 16.103 1.00 69.25 98 ARG A C 1
ATOM 775 O O . ARG A 1 98 ? 10.732 -14.868 15.291 1.00 69.25 98 ARG A O 1
ATOM 782 N N . ALA A 1 99 ? 9.150 -13.464 16.028 1.00 59.75 99 ALA A N 1
ATOM 783 C CA . ALA A 1 99 ? 9.532 -12.386 15.116 1.00 59.75 99 ALA A CA 1
ATOM 784 C C . ALA A 1 99 ? 10.923 -11.851 15.502 1.00 59.75 99 ALA A C 1
ATOM 786 O O . ALA A 1 99 ? 11.077 -10.950 16.322 1.00 59.75 99 ALA A O 1
ATOM 787 N N . SER A 1 100 ? 11.970 -12.461 14.950 1.00 52.19 100 SER A N 1
ATOM 788 C CA . SER A 1 100 ? 13.344 -12.027 15.138 1.00 52.19 100 SER A CA 1
ATOM 789 C C . SER A 1 100 ? 13.519 -10.655 14.498 1.00 52.19 100 SER A C 1
ATOM 791 O O . SER A 1 100 ? 13.205 -10.476 13.319 1.00 52.19 100 SER A O 1
ATOM 793 N N . LEU A 1 101 ? 14.089 -9.721 15.262 1.00 50.09 101 LEU A N 1
ATOM 794 C CA . LEU A 1 101 ? 14.404 -8.329 14.902 1.00 50.09 101 LEU A CA 1
ATOM 795 C C . LEU A 1 101 ? 15.186 -8.153 13.578 1.00 50.09 101 LEU A C 1
ATOM 797 O O . LEU A 1 101 ? 15.324 -7.032 13.095 1.00 50.09 101 LEU A O 1
ATOM 801 N N . LEU A 1 102 ? 15.679 -9.240 12.976 1.00 47.88 102 LEU A N 1
ATOM 802 C CA . LEU A 1 102 ? 16.353 -9.267 11.676 1.00 47.88 102 LEU A CA 1
ATOM 803 C C . LEU A 1 102 ? 15.386 -9.183 10.477 1.00 47.88 102 LEU A C 1
ATOM 805 O O . LEU A 1 102 ? 15.742 -8.572 9.473 1.00 47.88 102 LEU A O 1
ATOM 809 N N . ASN A 1 103 ? 14.155 -9.699 10.587 1.00 47.06 103 ASN A N 1
ATOM 810 C CA . ASN A 1 103 ? 13.201 -9.760 9.461 1.00 47.06 103 ASN A CA 1
ATOM 811 C C . ASN A 1 103 ? 12.360 -8.480 9.297 1.00 47.06 103 ASN A C 1
ATOM 813 O O . ASN A 1 103 ? 11.726 -8.272 8.267 1.00 47.06 103 ASN A O 1
ATOM 817 N N . ALA A 1 104 ? 12.379 -7.591 10.294 1.00 47.03 104 ALA A N 1
ATOM 818 C CA . ALA A 1 104 ? 11.658 -6.315 10.272 1.00 47.03 104 ALA A CA 1
ATOM 819 C C . ALA A 1 104 ? 12.298 -5.257 9.352 1.00 47.03 104 ALA A C 1
ATOM 821 O O . ALA A 1 104 ? 11.722 -4.197 9.118 1.00 47.03 104 ALA A O 1
ATOM 822 N N . ARG A 1 105 ? 13.527 -5.505 8.880 1.00 45.00 105 ARG A N 1
ATOM 823 C CA . ARG A 1 105 ? 14.292 -4.578 8.031 1.00 45.00 105 ARG A CA 1
ATOM 824 C C . ARG A 1 105 ? 14.135 -4.859 6.537 1.00 45.00 105 ARG A C 1
ATOM 826 O O . ARG A 1 105 ? 14.495 -3.997 5.742 1.00 45.00 105 ARG A O 1
ATOM 833 N N . SER A 1 106 ? 13.650 -6.045 6.170 1.00 38.62 106 SER A N 1
ATOM 834 C CA . SER A 1 106 ? 13.685 -6.564 4.797 1.00 38.62 106 SER A CA 1
ATOM 835 C C . SER A 1 106 ? 12.340 -6.558 4.075 1.00 38.62 106 SER A C 1
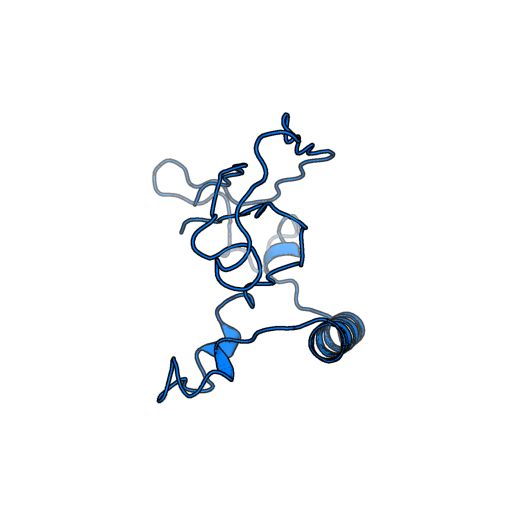ATOM 837 O O . SER A 1 106 ? 12.328 -6.721 2.859 1.00 38.62 106 SER A O 1
ATOM 839 N N . GLU A 1 107 ? 11.225 -6.346 4.774 1.00 38.84 107 GLU A N 1
ATOM 840 C CA . GLU A 1 107 ? 9.910 -6.218 4.143 1.00 38.84 107 GLU A CA 1
ATOM 841 C C . GLU A 1 107 ? 9.342 -4.816 4.378 1.00 38.84 107 GLU A C 1
ATOM 843 O O . GLU A 1 107 ? 9.422 -4.297 5.498 1.00 38.84 107 GLU A O 1
ATOM 848 N N . PRO A 1 108 ? 8.794 -4.159 3.339 1.00 42.66 108 PRO A N 1
ATOM 849 C CA . PRO A 1 108 ? 8.114 -2.894 3.536 1.00 42.66 108 PRO A CA 1
ATOM 850 C C . PRO A 1 108 ? 6.959 -3.131 4.518 1.00 42.66 108 PRO A C 1
ATOM 852 O O . PRO A 1 108 ? 6.182 -4.066 4.314 1.00 42.66 108 PRO A O 1
ATOM 855 N N . PRO A 1 109 ? 6.831 -2.320 5.585 1.00 47.25 109 PRO A N 1
ATOM 856 C CA . PRO A 1 109 ? 5.683 -2.419 6.469 1.00 47.25 109 PRO A CA 1
ATOM 857 C C . PRO A 1 109 ? 4.432 -2.277 5.608 1.00 47.25 109 PRO A C 1
ATOM 859 O O . PRO A 1 109 ? 4.292 -1.293 4.878 1.00 47.25 109 PRO A O 1
ATOM 862 N N . ASP A 1 110 ? 3.568 -3.287 5.659 1.00 42.38 110 ASP A N 1
ATOM 863 C CA . ASP A 1 110 ? 2.327 -3.312 4.901 1.00 42.38 110 ASP A CA 1
ATOM 864 C C . ASP A 1 110 ? 1.440 -2.178 5.438 1.00 42.38 110 ASP A C 1
ATOM 866 O O . ASP A 1 110 ? 0.762 -2.296 6.465 1.00 42.38 110 ASP A O 1
ATOM 870 N N . PHE A 1 111 ? 1.556 -1.000 4.820 1.00 40.78 111 PHE A N 1
ATOM 871 C CA . PHE A 1 111 ? 0.831 0.197 5.216 1.00 40.78 111 PHE A CA 1
ATOM 872 C C . PHE A 1 111 ? -0.626 0.006 4.823 1.00 40.78 111 PHE A C 1
ATOM 874 O O . PHE A 1 111 ? -1.070 0.385 3.738 1.00 40.78 111 PHE A O 1
ATOM 881 N N . LYS A 1 112 ? -1.398 -0.580 5.736 1.00 44.00 112 LYS A N 1
ATOM 882 C CA . LYS A 1 112 ? -2.845 -0.674 5.591 1.00 44.00 112 LYS A CA 1
ATOM 883 C C . LYS A 1 112 ? -3.445 0.706 5.855 1.00 44.00 112 LYS A C 1
ATOM 885 O O . LYS A 1 112 ? -3.797 1.051 6.982 1.00 44.00 112 LYS A O 1
ATOM 890 N N . PHE A 1 113 ? -3.516 1.526 4.810 1.00 35.75 113 PHE A N 1
ATOM 891 C CA . PHE A 1 113 ? -4.247 2.785 4.862 1.00 35.75 113 PHE A CA 1
ATOM 892 C C . PHE A 1 113 ? -5.731 2.500 5.091 1.00 35.75 113 PHE A C 1
ATOM 894 O O . PHE A 1 113 ? -6.311 1.591 4.493 1.00 35.75 113 PHE A O 1
ATOM 901 N N . ARG A 1 114 ? -6.350 3.287 5.974 1.00 38.50 114 ARG A N 1
ATOM 902 C CA . ARG A 1 114 ? -7.794 3.252 6.200 1.00 38.50 114 ARG A CA 1
ATOM 903 C C . ARG A 1 114 ? -8.488 3.852 4.978 1.00 38.50 114 ARG A C 1
ATOM 905 O O . ARG A 1 114 ? -8.757 5.046 4.941 1.00 38.50 114 ARG A O 1
ATOM 912 N N . VAL A 1 115 ? -8.764 3.018 3.986 1.00 44.75 115 VAL A N 1
ATOM 913 C CA . VAL A 1 115 ? -9.729 3.332 2.934 1.00 44.75 115 VAL A CA 1
ATOM 914 C C . VAL A 1 115 ? -11.093 2.845 3.433 1.00 44.75 115 VAL A C 1
ATOM 916 O O . VAL A 1 115 ? -11.195 1.707 3.900 1.00 44.75 115 VAL A O 1
ATOM 919 N N . PRO A 1 116 ? -12.138 3.684 3.434 1.00 43.22 116 PRO A N 1
ATOM 920 C CA . PRO A 1 116 ? -13.473 3.218 3.767 1.00 43.22 116 PRO A CA 1
ATOM 921 C C . PRO A 1 116 ? -13.931 2.214 2.696 1.00 43.22 116 PRO A C 1
ATOM 923 O O . PRO A 1 116 ? -13.911 2.517 1.508 1.00 43.22 116 PRO A O 1
ATOM 926 N N . GLN A 1 117 ? -14.330 1.016 3.136 1.00 52.44 117 GLN A N 1
ATOM 927 C CA . GLN A 1 117 ? -15.082 -0.004 2.382 1.00 52.44 117 GLN A CA 1
ATOM 928 C C . GLN A 1 117 ? -14.327 -0.803 1.290 1.00 52.44 117 GLN A C 1
ATOM 930 O O . GLN A 1 117 ? -14.754 -1.909 0.982 1.00 52.44 117 GLN A O 1
ATOM 935 N N . PHE A 1 118 ? -13.186 -0.338 0.763 1.00 53.41 118 PHE A N 1
ATOM 936 C CA . PHE A 1 118 ? -12.392 -1.073 -0.245 1.00 53.41 118 PHE A CA 1
ATOM 937 C C . PHE A 1 118 ? -10.922 -1.139 0.119 1.00 53.41 118 PHE A C 1
ATOM 939 O O . PHE A 1 118 ? -10.392 -0.224 0.738 1.00 53.41 118 PHE A O 1
ATOM 946 N N . ILE A 1 119 ? -10.229 -2.185 -0.331 1.00 55.03 119 ILE A N 1
ATOM 947 C CA . ILE A 1 119 ? -8.769 -2.210 -0.284 1.00 55.03 119 ILE A CA 1
ATOM 948 C C . ILE A 1 119 ? -8.231 -2.009 -1.693 1.00 55.03 119 ILE A C 1
ATOM 950 O O . ILE A 1 119 ? -8.365 -2.877 -2.553 1.00 55.03 119 ILE A O 1
ATOM 954 N N . LEU A 1 120 ? -7.568 -0.877 -1.906 1.00 49.94 120 LEU A N 1
ATOM 955 C CA . LEU A 1 120 ? -6.649 -0.710 -3.023 1.00 49.94 120 LEU A CA 1
ATOM 956 C C . LEU A 1 120 ? -5.371 -1.483 -2.696 1.00 49.94 120 LEU A C 1
ATOM 958 O O . LEU A 1 120 ? -4.522 -1.020 -1.937 1.00 49.94 120 LEU A O 1
ATOM 962 N N . GLN A 1 121 ? -5.273 -2.699 -3.228 1.00 51.78 121 GLN A N 1
ATOM 963 C CA . GLN A 1 121 ? -4.084 -3.534 -3.106 1.00 51.78 121 GLN A CA 1
ATOM 964 C C . GLN A 1 121 ? -3.128 -3.219 -4.258 1.00 51.78 121 GLN A C 1
ATOM 966 O O . GLN A 1 121 ? -3.412 -3.519 -5.418 1.00 51.78 121 GLN A O 1
ATOM 971 N N . PHE A 1 122 ? -1.976 -2.639 -3.927 1.00 40.28 122 PHE A N 1
ATOM 972 C CA . PHE A 1 122 ? -0.819 -2.608 -4.815 1.00 40.28 122 PHE A CA 1
ATOM 973 C C . PHE A 1 122 ? 0.082 -3.780 -4.436 1.00 40.28 122 PHE A C 1
ATOM 975 O O . PHE A 1 122 ? 0.871 -3.683 -3.500 1.00 40.28 122 PHE A O 1
ATOM 982 N N . LYS A 1 123 ? -0.054 -4.908 -5.137 1.00 41.16 123 LYS A N 1
ATOM 983 C CA . LYS A 1 123 ? 0.837 -6.059 -4.945 1.00 41.16 123 LYS A CA 1
ATOM 984 C C . LYS A 1 123 ? 1.951 -6.040 -5.985 1.00 41.16 123 LYS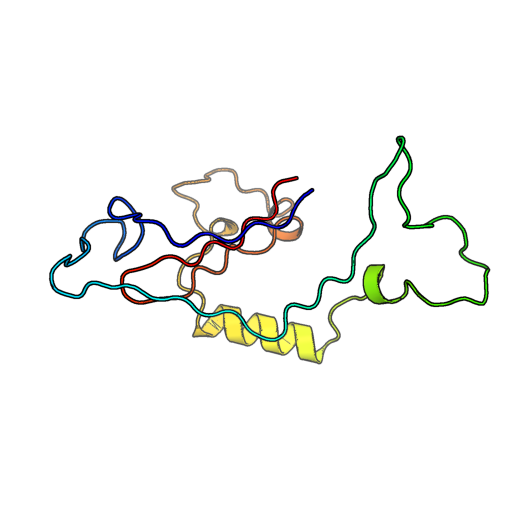 A C 1
ATOM 986 O O . LYS A 1 123 ? 1.691 -6.156 -7.183 1.00 41.16 123 LYS A O 1
ATOM 991 N N . LEU A 1 124 ? 3.193 -5.953 -5.511 1.00 36.72 124 LEU A N 1
ATOM 992 C CA . LEU A 1 124 ? 4.361 -6.435 -6.244 1.00 36.72 124 LEU A CA 1
ATOM 993 C C . LEU A 1 124 ? 4.481 -7.935 -5.951 1.00 36.72 124 LEU A C 1
ATOM 995 O O . LEU A 1 124 ? 4.823 -8.317 -4.836 1.00 36.72 124 LEU A O 1
ATOM 999 N N . PHE A 1 125 ? 4.167 -8.788 -6.925 1.00 32.94 125 PHE A N 1
ATOM 1000 C CA . PH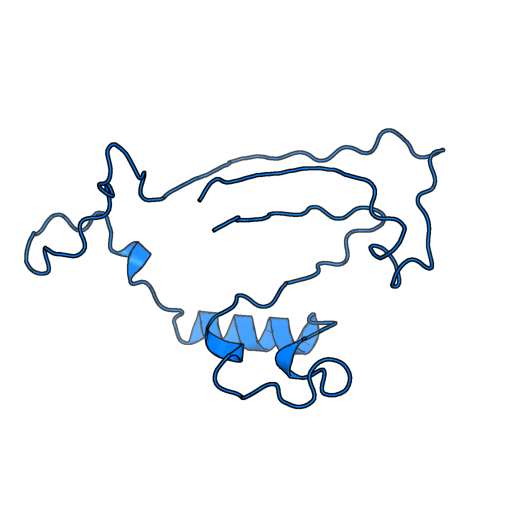E A 1 125 ? 4.531 -10.203 -6.835 1.00 32.94 125 PHE A CA 1
ATOM 1001 C C . PHE A 1 125 ? 5.991 -10.361 -7.275 1.00 32.94 125 PHE A C 1
ATOM 1003 O O . PHE A 1 125 ? 6.348 -9.923 -8.379 1.00 32.94 125 PHE A O 1
ATOM 1010 N N . VAL A 1 126 ? 6.804 -10.951 -6.390 1.00 37.94 126 VAL A N 1
ATOM 1011 C CA . VAL A 1 126 ? 8.175 -11.414 -6.667 1.00 37.94 126 VAL A CA 1
ATOM 1012 C C . VAL A 1 126 ? 8.129 -12.480 -7.754 1.00 37.94 126 VAL A C 1
ATOM 1014 O O . VAL A 1 126 ? 7.377 -13.458 -7.557 1.00 37.94 126 VAL A O 1
#

Secondary structure (DSSP, 8-state):
-EEEEEEE--TTTSSGGGTS---GGGPPP-----------PPEETTEES---S-TT-S--TTGGGG----HHHHHHHHHHHHHH----GGG-TTT-TT--TTGGGTS--------SS-EEEEEEE-

InterPro domains:
  IPR010713 Xyloglucan endo-transglycosylase, C-terminal [PF06955] (60-98)
  IPR013320 Concanavalin A-like lectin/glucanase domain superfamily [SSF49899] (1-99)
  IPR044791 Beta-glucanase/XTH [PTHR31062] (1-97)